Protein AF-A0A0G2DUK4-F1 (afdb_monomer)

Organism: NCBI:txid420778

Radius of gyration: 36.86 Å; Cα contacts (8 Å, |Δi|>4): 22; chains: 1; bounding box: 82×54×96 Å

Structure (mmCIF, N/CA/C/O backbone):
data_AF-A0A0G2DUK4-F1
#
_entry.id   AF-A0A0G2DUK4-F1
#
loop_
_atom_site.group_PDB
_atom_site.id
_atom_site.type_symbol
_atom_site.label_atom_id
_atom_site.label_alt_id
_atom_site.label_comp_id
_atom_site.label_asym_id
_atom_site.label_entity_id
_atom_site.label_seq_id
_atom_site.pdbx_PDB_ins_code
_atom_site.Cartn_x
_atom_site.Cartn_y
_atom_site.Cartn_z
_atom_site.occupancy
_atom_site.B_iso_or_equiv
_atom_site.auth_seq_id
_atom_site.auth_comp_id
_atom_site.auth_asym_id
_atom_site.auth_atom_id
_atom_site.pdbx_PDB_model_num
ATOM 1 N N . MET A 1 1 ? 41.262 -12.566 12.385 1.00 53.81 1 MET A N 1
ATOM 2 C CA . MET A 1 1 ? 39.878 -12.037 12.477 1.00 53.81 1 MET A CA 1
ATOM 3 C C . MET A 1 1 ? 39.678 -11.060 13.656 1.00 53.81 1 MET A C 1
ATOM 5 O O . MET A 1 1 ? 38.557 -10.907 14.122 1.00 53.81 1 MET A O 1
ATOM 9 N N . ALA A 1 2 ? 40.723 -10.370 14.146 1.00 58.72 2 ALA A N 1
ATOM 10 C CA . ALA A 1 2 ? 40.625 -9.481 15.318 1.00 58.72 2 ALA A CA 1
ATOM 11 C C . ALA A 1 2 ? 40.341 -8.000 14.973 1.00 58.72 2 ALA A C 1
ATOM 13 O O . ALA A 1 2 ? 39.913 -7.241 15.841 1.00 58.72 2 ALA A O 1
ATOM 14 N N . ASP A 1 3 ? 40.524 -7.587 13.714 1.00 69.88 3 ASP A N 1
ATOM 15 C CA . ASP A 1 3 ? 40.399 -6.177 13.313 1.00 69.88 3 ASP A CA 1
ATOM 16 C C . ASP A 1 3 ? 38.956 -5.672 13.242 1.00 69.88 3 ASP A C 1
ATOM 18 O O . ASP A 1 3 ? 38.678 -4.542 13.640 1.00 69.88 3 ASP A O 1
ATOM 22 N N . ILE A 1 4 ? 38.011 -6.521 12.829 1.00 70.19 4 ILE A N 1
ATOM 23 C CA . ILE A 1 4 ? 36.588 -6.150 12.716 1.00 70.19 4 ILE A CA 1
ATOM 24 C C . ILE A 1 4 ? 36.009 -5.816 14.102 1.00 70.19 4 ILE A C 1
ATOM 26 O O . ILE A 1 4 ? 35.317 -4.814 14.278 1.00 70.19 4 ILE A O 1
ATOM 30 N N . GLN A 1 5 ? 36.378 -6.600 15.118 1.00 70.62 5 GLN A N 1
ATOM 31 C CA . GLN A 1 5 ? 35.970 -6.392 16.513 1.00 70.62 5 GLN A CA 1
ATOM 32 C C . GLN A 1 5 ? 36.550 -5.091 17.104 1.00 70.62 5 GLN A C 1
ATOM 34 O O . GLN A 1 5 ? 35.932 -4.452 17.959 1.00 70.62 5 GLN A O 1
ATOM 39 N N . ASN A 1 6 ? 37.732 -4.671 16.645 1.00 72.50 6 ASN A N 1
ATOM 40 C CA . ASN A 1 6 ? 38.355 -3.415 17.062 1.00 72.50 6 ASN A CA 1
ATOM 41 C C . ASN A 1 6 ? 37.774 -2.197 16.334 1.00 72.50 6 ASN A C 1
ATOM 43 O O . ASN A 1 6 ? 37.699 -1.125 16.935 1.00 72.50 6 ASN A O 1
ATOM 47 N N . TRP A 1 7 ? 37.329 -2.355 15.083 1.00 69.19 7 TRP A N 1
ATOM 48 C CA . TRP A 1 7 ? 36.635 -1.304 14.339 1.00 69.19 7 TRP A CA 1
ATOM 49 C C . TRP A 1 7 ? 35.294 -0.960 14.994 1.00 69.19 7 TRP A C 1
ATOM 51 O O . TRP A 1 7 ? 35.072 0.199 15.334 1.00 69.19 7 TRP A O 1
ATOM 61 N N . MET A 1 8 ? 34.472 -1.967 15.313 1.00 68.62 8 MET A N 1
ATOM 62 C CA . MET A 1 8 ? 33.156 -1.758 15.936 1.00 68.62 8 MET A CA 1
ATOM 63 C C . MET A 1 8 ? 33.225 -1.013 17.278 1.00 68.62 8 MET A C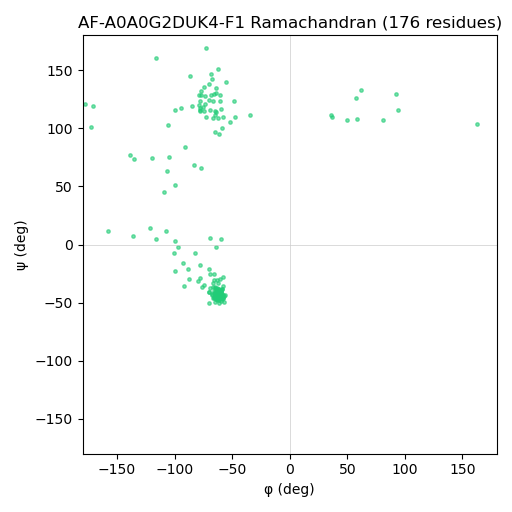 1
ATOM 65 O O . MET A 1 8 ? 32.397 -0.146 17.546 1.00 68.62 8 MET A O 1
ATOM 69 N N . ARG A 1 9 ? 34.238 -1.289 18.113 1.00 69.06 9 ARG A N 1
ATOM 70 C CA . ARG A 1 9 ? 34.438 -0.589 19.399 1.00 69.06 9 ARG A CA 1
ATOM 71 C C . ARG A 1 9 ? 34.864 0.874 19.256 1.00 69.06 9 ARG A C 1
ATOM 73 O O . ARG A 1 9 ? 34.656 1.657 20.184 1.00 69.06 9 ARG A O 1
ATOM 80 N N . LYS A 1 10 ? 35.501 1.229 18.136 1.00 69.31 10 LYS A N 1
ATOM 81 C CA . LYS A 1 10 ? 36.015 2.581 17.877 1.00 69.31 10 LYS A CA 1
ATOM 82 C C . LYS A 1 10 ? 35.000 3.462 17.150 1.00 69.31 10 LYS A C 1
ATOM 84 O O . LYS A 1 10 ? 34.952 4.652 17.440 1.00 69.31 10 LYS A O 1
ATOM 89 N N . THR A 1 11 ? 34.199 2.905 16.239 1.00 65.62 11 THR A N 1
ATOM 90 C CA . THR A 1 11 ? 33.208 3.668 15.458 1.00 65.62 11 THR A CA 1
ATOM 91 C C . THR A 1 11 ? 31.856 3.801 16.152 1.00 65.62 11 THR A C 1
ATOM 93 O O . THR A 1 11 ? 31.187 4.815 15.975 1.00 65.62 11 THR A O 1
ATOM 96 N N . ILE A 1 12 ? 31.467 2.830 16.982 1.00 62.88 12 ILE A N 1
ATOM 97 C CA . ILE A 1 12 ? 30.160 2.801 17.650 1.00 62.88 12 ILE A CA 1
ATOM 98 C C . ILE A 1 12 ? 30.347 3.133 19.136 1.00 62.88 12 ILE A C 1
ATOM 100 O O . ILE A 1 12 ? 30.127 2.314 20.024 1.00 62.88 12 ILE A O 1
ATOM 104 N N . GLN A 1 13 ? 30.813 4.347 19.423 1.00 57.56 13 GLN A N 1
ATOM 105 C CA . GLN A 1 13 ? 30.714 4.922 20.765 1.00 57.56 13 GLN A CA 1
ATOM 106 C C . GLN A 1 13 ? 29.443 5.780 20.812 1.00 57.56 13 GLN A C 1
ATOM 108 O O . GLN A 1 13 ? 29.362 6.767 20.078 1.00 57.56 13 GLN A O 1
ATOM 113 N N . PRO A 1 14 ? 28.446 5.465 21.657 1.00 51.28 14 PRO A N 1
ATOM 114 C CA . PRO A 1 14 ? 27.359 6.393 21.913 1.00 51.28 14 PRO A CA 1
ATOM 115 C C . PRO A 1 14 ? 27.947 7.595 22.656 1.00 51.28 14 PRO A C 1
ATOM 117 O O . PRO A 1 14 ? 28.333 7.495 23.823 1.00 51.28 14 PRO A O 1
ATOM 120 N N . VAL A 1 15 ? 28.033 8.742 21.984 1.00 51.84 15 VAL A N 1
ATOM 121 C CA . VAL A 1 15 ? 28.322 10.021 22.636 1.00 51.84 15 VAL A CA 1
ATOM 122 C C . VAL A 1 15 ? 27.189 10.279 23.628 1.00 51.84 15 VAL A C 1
ATOM 124 O O . VAL A 1 15 ? 26.127 10.781 23.271 1.00 51.84 15 VAL A O 1
ATOM 127 N N . ARG A 1 16 ? 27.387 9.903 24.897 1.00 53.41 16 ARG A N 1
ATOM 128 C CA . ARG A 1 16 ? 26.538 10.362 25.997 1.00 53.41 16 ARG A CA 1
ATOM 129 C C . ARG A 1 16 ? 26.746 11.867 26.123 1.00 53.41 16 ARG A C 1
ATOM 131 O O . ARG A 1 16 ? 27.688 12.320 26.770 1.00 53.41 16 ARG A O 1
ATOM 138 N N . THR A 1 17 ? 25.861 12.647 25.518 1.00 49.91 17 THR A N 1
ATOM 139 C CA . THR A 1 17 ? 25.672 14.058 25.850 1.00 49.91 17 THR A CA 1
ATOM 140 C C . THR A 1 17 ? 25.295 14.155 27.328 1.00 49.91 17 THR A C 1
ATOM 142 O O . THR A 1 17 ? 24.158 13.881 27.706 1.00 49.91 17 THR A O 1
ATOM 145 N N . ARG A 1 18 ? 26.268 14.488 28.187 1.00 48.50 18 ARG A N 1
ATOM 146 C CA . ARG A 1 18 ? 26.024 14.852 29.589 1.00 48.50 18 ARG A CA 1
ATOM 147 C C . ARG A 1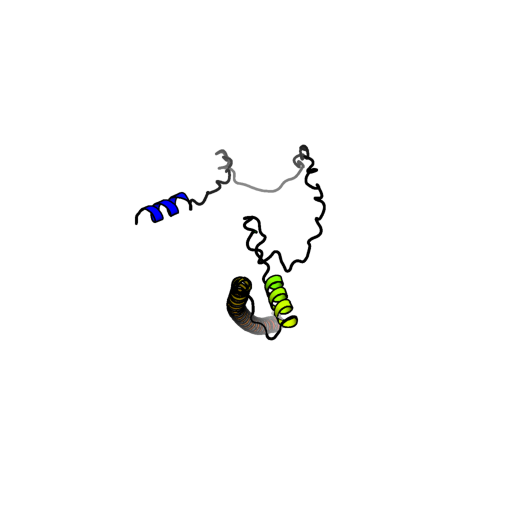 18 ? 25.224 16.152 29.608 1.00 48.50 18 ARG A C 1
ATOM 149 O O . ARG A 1 18 ? 25.725 17.195 29.198 1.00 48.50 18 ARG A O 1
ATOM 156 N N . THR A 1 19 ? 24.001 16.084 30.109 1.00 45.66 19 THR A N 1
ATOM 157 C CA . THR A 1 19 ? 23.222 17.242 30.548 1.00 45.66 19 THR A CA 1
ATOM 158 C C . THR A 1 19 ? 23.985 17.947 31.680 1.00 45.66 19 THR A C 1
ATOM 160 O O . THR A 1 19 ? 24.411 17.272 32.621 1.00 45.66 19 THR A O 1
ATOM 163 N N . PRO A 1 20 ? 24.213 19.272 31.622 1.00 44.78 20 PRO A N 1
ATOM 164 C CA . PRO A 1 20 ? 24.860 19.990 32.714 1.00 44.78 20 PRO A CA 1
ATOM 165 C C . PRO A 1 20 ? 23.897 20.118 33.904 1.00 44.78 20 PRO A C 1
ATOM 167 O O . PRO A 1 20 ? 22.915 20.855 33.851 1.00 44.78 20 PRO A O 1
ATOM 170 N N . THR A 1 21 ? 24.190 19.392 34.983 1.00 44.09 21 THR A N 1
ATOM 171 C CA . THR A 1 21 ? 23.534 19.535 36.289 1.00 44.09 21 THR A CA 1
ATOM 172 C C . THR A 1 21 ? 24.221 20.655 37.066 1.00 44.09 21 THR A C 1
ATOM 174 O O . THR A 1 21 ? 25.418 20.573 37.345 1.00 44.09 21 THR A O 1
ATOM 177 N N . PHE A 1 22 ? 23.475 21.702 37.415 1.00 47.19 22 PHE A N 1
ATOM 178 C CA . PHE A 1 22 ? 23.933 22.744 38.337 1.00 47.19 22 PHE A CA 1
ATOM 179 C C . PHE A 1 22 ? 24.018 22.179 39.768 1.00 47.19 22 PHE A C 1
ATOM 181 O O . PHE A 1 22 ? 23.116 21.439 40.169 1.00 47.19 22 PHE A O 1
ATOM 188 N N . PRO A 1 23 ? 25.064 22.494 40.553 1.00 42.62 23 PRO A N 1
ATOM 189 C CA . PRO A 1 23 ? 25.161 22.023 41.927 1.00 42.62 23 PRO A CA 1
ATOM 190 C C . PRO A 1 23 ? 24.188 22.812 42.812 1.00 42.62 23 PRO A C 1
ATOM 192 O O . PRO A 1 23 ? 24.346 24.015 43.005 1.00 42.62 23 PRO A O 1
ATOM 195 N N . LEU A 1 24 ? 23.183 22.121 43.351 1.00 39.66 24 LEU A N 1
ATOM 196 C CA . LEU A 1 24 ? 22.377 22.608 44.468 1.00 39.66 24 LEU A CA 1
ATOM 197 C C . LEU A 1 24 ? 23.217 22.487 45.742 1.00 39.66 24 LEU A C 1
ATOM 199 O O . LEU A 1 24 ? 23.660 21.398 46.110 1.00 39.66 24 LEU A O 1
ATOM 203 N N . THR A 1 25 ? 23.474 23.625 46.379 1.00 42.88 25 THR A N 1
ATOM 204 C CA . THR A 1 25 ? 24.162 23.718 47.664 1.00 42.88 25 THR A CA 1
ATOM 205 C C . THR A 1 25 ? 23.308 23.125 48.780 1.00 42.88 25 THR A C 1
ATOM 207 O O . THR A 1 25 ? 22.086 23.255 48.814 1.00 42.88 25 THR A O 1
ATOM 210 N N . SER A 1 26 ? 23.985 22.452 49.697 1.00 43.34 26 SER A N 1
ATOM 211 C CA . SER A 1 26 ? 23.460 21.642 50.786 1.00 43.34 26 SER A CA 1
ATOM 212 C C . SER A 1 26 ? 22.934 22.462 51.969 1.00 43.34 26 SER A C 1
ATOM 214 O O . SER A 1 26 ? 23.499 22.354 53.048 1.00 43.34 26 SER A O 1
ATOM 216 N N . GLU A 1 27 ? 21.857 23.236 51.794 1.00 43.81 27 GLU A N 1
ATOM 217 C CA . GLU A 1 27 ? 21.231 23.962 52.922 1.00 43.81 27 GLU A CA 1
ATOM 218 C C . GLU A 1 27 ? 19.691 23.899 52.962 1.00 43.81 27 GLU A C 1
ATOM 220 O O . GLU A 1 27 ? 19.067 24.514 53.815 1.00 43.81 27 GLU A O 1
ATOM 225 N N . GLU A 1 28 ? 19.040 23.100 52.112 1.00 41.56 28 GLU A N 1
ATOM 226 C CA . GLU A 1 28 ? 17.568 22.990 52.098 1.00 41.56 28 GLU A CA 1
ATOM 227 C C . GLU A 1 28 ? 17.091 21.627 52.630 1.00 41.56 28 GLU A C 1
ATOM 229 O O . GLU A 1 28 ? 16.251 20.932 52.065 1.00 41.56 28 GLU A O 1
ATOM 234 N N . ARG A 1 29 ? 17.682 21.206 53.754 1.00 43.28 29 ARG A N 1
ATOM 235 C CA . ARG A 1 29 ? 17.172 20.122 54.607 1.00 43.28 29 ARG A CA 1
ATOM 236 C C . ARG A 1 29 ? 16.883 20.680 55.994 1.00 43.28 29 ARG A C 1
ATOM 238 O O . ARG A 1 29 ? 17.647 20.413 56.915 1.00 43.28 29 ARG A O 1
ATOM 245 N N . ARG A 1 30 ? 15.795 21.445 56.124 1.00 38.09 30 ARG A N 1
ATOM 246 C CA . ARG A 1 30 ? 14.970 21.642 57.339 1.00 38.09 30 ARG A CA 1
ATOM 247 C C . ARG A 1 30 ? 14.114 22.896 57.156 1.00 38.09 30 ARG A C 1
ATOM 249 O O . ARG A 1 30 ? 14.613 23.992 57.342 1.00 38.09 30 ARG A O 1
ATOM 256 N N . SER A 1 31 ? 12.828 22.731 56.870 1.00 32.97 31 SER A N 1
ATOM 257 C CA . SER A 1 31 ? 11.779 23.398 57.648 1.00 32.97 31 SER A CA 1
ATOM 258 C C . SER A 1 31 ? 10.422 22.850 57.233 1.00 32.97 31 SER A C 1
ATOM 260 O O . SER A 1 31 ? 10.020 22.907 56.077 1.00 32.97 31 SER A O 1
ATOM 262 N N . THR A 1 32 ? 9.747 22.272 58.210 1.00 38.16 32 THR A N 1
ATOM 263 C CA . THR A 1 32 ? 8.328 21.949 58.215 1.00 38.16 32 THR A CA 1
ATOM 264 C C . THR A 1 32 ? 7.485 23.228 58.369 1.00 38.16 32 THR A C 1
ATOM 266 O O . THR A 1 32 ? 8.006 24.248 58.817 1.00 38.16 32 THR A O 1
ATOM 269 N N . VAL A 1 33 ? 6.173 23.076 58.153 1.00 37.97 33 VAL A N 1
ATOM 270 C CA . VAL A 1 33 ? 5.041 23.883 58.667 1.00 37.97 33 VAL A CA 1
ATOM 271 C C . VAL A 1 33 ? 4.507 25.046 57.789 1.00 37.97 33 VAL A C 1
ATOM 273 O O . VAL A 1 33 ? 5.181 26.038 57.555 1.00 37.97 33 VAL A O 1
ATOM 276 N N . ASP A 1 34 ? 3.245 24.853 57.378 1.00 32.81 34 ASP A N 1
ATOM 277 C CA . ASP A 1 34 ? 2.094 25.761 57.190 1.00 32.81 34 ASP A CA 1
ATOM 278 C C . ASP A 1 34 ? 2.023 26.962 56.217 1.00 32.81 34 ASP A C 1
ATOM 280 O O . ASP A 1 34 ? 2.835 27.876 56.186 1.00 32.81 34 ASP A O 1
ATOM 284 N N . ALA A 1 35 ? 0.869 26.948 55.527 1.00 35.62 35 ALA A N 1
ATOM 285 C CA . ALA A 1 35 ? -0.119 28.015 55.324 1.00 35.62 35 ALA A CA 1
ATOM 286 C C . ALA A 1 35 ? 0.290 29.359 54.676 1.00 35.62 35 ALA A C 1
ATOM 288 O O . ALA A 1 35 ? 0.833 30.259 55.301 1.00 35.62 35 ALA A O 1
ATOM 289 N N . SER A 1 36 ? -0.180 29.519 53.431 1.00 39.78 36 SER A N 1
ATOM 290 C CA . SER A 1 36 ? -0.875 30.702 52.882 1.00 39.78 36 SER A CA 1
ATOM 291 C C . SER A 1 36 ? -0.443 32.107 53.332 1.00 39.78 36 SER A C 1
ATOM 293 O O . SER A 1 36 ? -0.858 32.547 54.399 1.00 39.78 36 SER A O 1
ATOM 295 N N . SER A 1 37 ? 0.191 32.877 52.433 1.00 34.38 37 SER A N 1
ATOM 296 C CA . SER A 1 37 ? -0.052 34.324 52.249 1.00 34.38 37 SER A CA 1
ATOM 297 C C . SER A 1 37 ? 0.799 34.927 51.109 1.00 34.38 37 SER A C 1
ATOM 299 O O . SER A 1 37 ? 2.020 34.890 51.161 1.00 34.38 37 SER A O 1
ATOM 301 N N . LEU A 1 38 ? 0.105 35.500 50.118 1.00 37.00 38 LEU A N 1
ATOM 302 C CA . LEU A 1 38 ? 0.361 36.780 49.428 1.00 37.00 38 LEU A CA 1
ATOM 303 C C . LEU A 1 38 ? 1.694 37.093 48.692 1.00 37.00 38 LEU A C 1
ATOM 305 O O . LEU A 1 38 ? 2.753 37.246 49.282 1.00 37.00 38 LEU A O 1
ATOM 309 N N . SER A 1 39 ? 1.492 37.478 47.420 1.00 34.06 39 SER A N 1
ATOM 310 C CA . SER A 1 39 ? 1.985 38.717 46.776 1.00 34.06 39 SER A CA 1
ATOM 311 C C . SER A 1 39 ? 3.323 38.751 46.012 1.00 34.06 39 SER A C 1
ATOM 313 O O . SER A 1 39 ? 4.390 38.447 46.525 1.00 34.06 39 SER A O 1
ATOM 315 N N . GLU A 1 40 ? 3.188 39.296 44.795 1.00 35.34 40 GLU A N 1
ATOM 316 C CA . GLU A 1 40 ? 4.113 40.164 44.048 1.00 35.34 40 GLU A CA 1
ATOM 317 C C . GLU A 1 40 ? 5.318 39.597 43.267 1.00 35.34 40 GLU A C 1
ATOM 319 O O . GLU A 1 40 ? 6.384 39.273 43.772 1.00 35.34 40 GLU A O 1
ATOM 324 N N . ASN A 1 41 ? 5.124 39.650 41.942 1.00 34.56 41 ASN A N 1
ATOM 325 C CA . ASN A 1 41 ? 5.979 40.303 40.946 1.00 34.56 41 ASN A CA 1
ATOM 326 C C . ASN A 1 41 ? 7.490 40.016 40.962 1.00 34.56 41 ASN A C 1
ATOM 328 O O . ASN A 1 41 ? 8.231 40.681 41.672 1.00 34.56 41 ASN A O 1
ATOM 332 N N . SER A 1 42 ? 7.974 39.237 39.980 1.00 35.75 42 SER A N 1
ATOM 333 C CA . SER A 1 42 ? 9.123 39.644 39.140 1.00 35.75 42 SER A CA 1
ATOM 334 C C . SER A 1 42 ? 9.355 38.665 37.976 1.00 35.75 42 SER A C 1
ATOM 336 O O . SER A 1 42 ? 9.935 37.594 38.136 1.00 35.75 42 SER A O 1
ATOM 338 N N . THR A 1 43 ? 8.918 39.017 36.766 1.00 46.31 43 THR A N 1
ATOM 339 C CA . THR A 1 43 ? 9.321 38.325 35.526 1.00 46.31 43 THR A CA 1
ATOM 340 C C . THR A 1 43 ? 10.738 38.745 35.104 1.00 46.31 43 THR A C 1
ATOM 342 O O . THR A 1 43 ? 10.992 39.949 34.997 1.00 46.31 43 THR A O 1
ATOM 345 N N . PRO A 1 44 ? 11.662 37.822 34.766 1.00 45.41 44 PRO A N 1
ATOM 346 C CA . PRO A 1 44 ? 13.009 38.196 34.360 1.00 45.41 44 PRO A CA 1
ATOM 347 C C . PRO A 1 44 ? 13.052 38.689 32.902 1.00 45.41 44 PRO A C 1
ATOM 349 O O . PRO A 1 44 ? 12.809 37.975 31.930 1.00 45.41 44 PRO A O 1
ATOM 352 N N . ARG A 1 45 ? 13.403 39.969 32.795 1.00 40.66 45 ARG A N 1
ATOM 353 C CA . ARG A 1 45 ? 13.777 40.788 31.634 1.00 40.66 45 ARG A CA 1
ATOM 354 C C . ARG A 1 45 ? 14.564 40.029 30.543 1.00 40.66 45 ARG A C 1
ATOM 356 O O . ARG A 1 45 ? 15.742 39.715 30.714 1.00 40.66 45 ARG A O 1
ATOM 363 N N . ARG A 1 46 ? 13.946 39.822 29.370 1.00 45.34 46 ARG A N 1
ATOM 364 C CA . ARG A 1 46 ? 14.607 39.324 28.143 1.00 45.34 46 ARG A CA 1
ATOM 365 C C . ARG A 1 46 ? 15.657 40.331 27.650 1.00 45.34 46 ARG A C 1
ATOM 367 O O . ARG A 1 46 ? 15.309 41.426 27.214 1.00 45.34 46 ARG A O 1
ATOM 374 N N . ARG A 1 47 ? 16.943 39.960 27.683 1.00 45.94 47 ARG A N 1
ATOM 375 C CA . ARG A 1 47 ? 18.025 40.699 27.009 1.00 45.94 47 ARG A CA 1
ATOM 376 C C . ARG A 1 47 ? 18.023 40.384 25.510 1.00 45.94 47 ARG A C 1
ATOM 378 O O . ARG A 1 47 ? 18.136 39.232 25.104 1.00 45.94 47 ARG A O 1
ATOM 385 N N . SER A 1 48 ? 17.912 41.435 24.709 1.00 51.53 48 SER A N 1
ATOM 386 C CA . SER A 1 48 ? 18.106 41.473 23.260 1.00 51.53 48 SER A CA 1
ATOM 387 C C . SER A 1 48 ? 19.569 41.202 22.883 1.00 51.53 48 SER A C 1
ATOM 389 O O . SER A 1 48 ? 20.457 41.930 23.325 1.00 51.53 48 SER A O 1
ATOM 391 N N . GLY A 1 49 ? 19.811 40.191 22.043 1.00 51.19 49 GLY A N 1
ATOM 392 C CA . GLY A 1 49 ? 21.096 39.923 21.383 1.00 51.19 49 GLY A CA 1
ATOM 393 C C . GLY A 1 49 ? 20.996 40.051 19.849 1.00 51.19 49 GLY A C 1
ATOM 394 O O . GLY A 1 49 ? 19.886 40.006 19.312 1.00 51.19 49 GLY A O 1
ATOM 395 N N . PRO A 1 50 ? 22.118 40.234 19.124 1.00 53.16 50 PRO A N 1
ATOM 396 C CA . PRO A 1 50 ? 22.125 40.715 17.741 1.00 53.16 50 PRO A CA 1
ATOM 397 C C . PRO A 1 50 ? 21.778 39.615 16.724 1.00 53.16 50 PRO A C 1
ATOM 399 O O . PRO A 1 50 ? 22.402 38.554 16.702 1.00 53.16 50 PRO A O 1
ATOM 402 N N . ARG A 1 51 ? 20.811 39.879 15.833 1.00 58.50 51 ARG A N 1
ATOM 403 C CA . ARG A 1 51 ? 20.445 38.984 14.719 1.00 58.50 51 ARG A CA 1
ATOM 404 C C . ARG A 1 51 ? 21.460 39.104 13.574 1.00 58.50 51 ARG A C 1
ATOM 406 O O . ARG A 1 51 ? 21.579 40.168 12.969 1.00 58.50 51 ARG A O 1
ATOM 413 N N . LYS A 1 52 ? 22.162 38.015 13.245 1.00 57.66 52 LYS A N 1
ATOM 414 C CA . LYS A 1 52 ? 23.008 37.920 12.040 1.00 57.66 52 LYS A CA 1
ATOM 415 C C . LYS A 1 52 ? 22.118 37.706 10.806 1.00 57.66 52 LYS A C 1
ATOM 417 O O . LYS A 1 52 ? 21.248 36.840 10.818 1.00 57.66 52 LYS A O 1
ATOM 422 N N . LYS A 1 53 ? 22.306 38.527 9.767 1.00 57.97 53 LYS A N 1
ATOM 423 C CA . LYS A 1 53 ? 21.528 38.513 8.516 1.00 57.97 53 LYS A CA 1
ATOM 424 C C . LYS A 1 53 ? 22.017 37.377 7.609 1.00 57.97 53 LYS A C 1
ATOM 426 O O . LYS A 1 53 ? 23.180 37.367 7.225 1.00 57.97 53 LYS A O 1
ATOM 431 N N . ILE A 1 54 ? 21.133 36.442 7.265 1.00 58.94 54 ILE A N 1
ATOM 432 C CA . ILE A 1 54 ? 21.395 35.342 6.328 1.00 58.94 54 ILE A CA 1
ATOM 433 C C . ILE A 1 54 ? 21.001 35.848 4.935 1.00 58.94 54 ILE A C 1
ATOM 435 O O . ILE A 1 54 ? 19.863 35.703 4.509 1.00 58.94 54 ILE A O 1
ATOM 439 N N . SER A 1 55 ? 21.910 36.555 4.269 1.00 51.56 55 SER A N 1
ATOM 440 C CA . SER A 1 55 ? 21.672 37.138 2.943 1.00 51.56 55 SER A CA 1
ATOM 441 C C . SER A 1 55 ? 22.884 36.882 2.056 1.00 51.56 55 SER A C 1
ATOM 443 O O . SER A 1 55 ? 23.671 37.793 1.816 1.00 51.56 55 SER A O 1
ATOM 445 N N . SER A 1 56 ? 23.073 35.639 1.605 1.00 50.44 56 SER A N 1
ATOM 446 C CA . SER A 1 56 ? 24.051 35.343 0.542 1.00 50.44 56 SER A CA 1
ATOM 447 C C . SER A 1 56 ? 23.820 34.036 -0.235 1.00 50.44 56 SER A C 1
ATOM 449 O O . SER A 1 56 ? 24.712 33.626 -0.965 1.00 50.44 56 SER A O 1
ATOM 451 N N . TYR A 1 57 ? 22.667 33.364 -0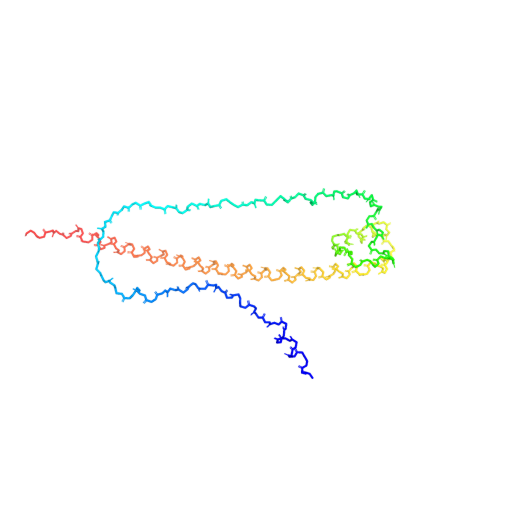.110 1.00 54.12 57 TYR A N 1
ATOM 452 C CA . TYR A 1 57 ? 22.440 32.065 -0.777 1.00 54.12 57 TYR A CA 1
ATOM 453 C C . TYR A 1 57 ? 21.621 32.131 -2.072 1.00 54.12 57 TYR A C 1
ATOM 455 O O . TYR A 1 57 ? 21.368 31.098 -2.681 1.00 54.12 57 TYR A O 1
ATOM 463 N N . PHE A 1 58 ? 21.233 33.319 -2.537 1.00 51.66 58 PHE A N 1
ATOM 464 C CA . PHE A 1 58 ? 20.528 33.469 -3.812 1.00 51.66 58 PHE A CA 1
ATOM 465 C C . PHE A 1 58 ? 21.470 34.025 -4.883 1.00 51.66 58 PHE A C 1
ATOM 467 O O . PHE A 1 58 ? 21.433 35.197 -5.243 1.00 51.66 58 PHE A O 1
ATOM 474 N N . SER A 1 59 ? 22.352 33.163 -5.385 1.00 49.97 59 SER A N 1
ATOM 475 C CA . SER A 1 59 ? 22.985 33.361 -6.687 1.00 49.97 59 SER A CA 1
ATOM 476 C C . SER A 1 59 ? 22.350 32.376 -7.658 1.00 49.97 59 SER A C 1
ATOM 478 O O . SER A 1 59 ? 22.640 31.182 -7.635 1.00 49.97 59 SER A O 1
ATOM 480 N N . HIS A 1 60 ? 21.446 32.885 -8.492 1.00 45.91 60 HIS A N 1
ATOM 481 C CA . HIS A 1 60 ? 20.894 32.156 -9.625 1.00 45.91 60 HIS A CA 1
ATOM 482 C C . HIS A 1 60 ? 22.032 31.762 -10.577 1.00 45.91 60 HIS A C 1
ATOM 484 O O . HIS A 1 60 ? 22.684 32.632 -11.154 1.00 45.91 60 HIS A O 1
ATOM 490 N N . ARG A 1 61 ? 22.276 30.458 -10.759 1.00 47.22 61 ARG A N 1
ATOM 491 C CA . ARG A 1 61 ? 23.011 29.977 -11.937 1.00 47.22 61 ARG A CA 1
ATOM 492 C C . ARG A 1 61 ? 22.085 30.065 -13.155 1.00 47.22 61 ARG A C 1
ATOM 494 O O . ARG A 1 61 ? 20.930 29.654 -13.041 1.00 47.22 61 ARG A O 1
ATOM 501 N N . PRO A 1 62 ? 22.558 30.556 -14.312 1.00 45.34 62 PRO A N 1
ATOM 502 C CA . PRO A 1 62 ? 21.778 30.502 -15.536 1.00 45.34 62 PRO A CA 1
ATOM 503 C C . PRO A 1 62 ? 21.633 29.049 -16.000 1.00 45.34 62 PRO A C 1
ATOM 505 O O . PRO A 1 62 ? 22.614 28.309 -16.105 1.00 45.34 62 PRO A O 1
ATOM 508 N N . ASN A 1 63 ? 20.383 28.670 -16.254 1.00 40.91 63 ASN A N 1
ATOM 509 C CA . ASN A 1 63 ? 19.959 27.404 -16.832 1.00 40.91 63 ASN A CA 1
ATOM 510 C C . ASN A 1 63 ? 20.624 27.237 -18.210 1.00 40.91 63 ASN A C 1
ATOM 512 O O . ASN A 1 63 ? 20.313 27.985 -19.139 1.00 40.91 63 ASN A O 1
ATOM 516 N N . LYS A 1 64 ? 21.576 26.305 -18.340 1.00 45.34 64 LYS A N 1
ATOM 517 C CA . LYS A 1 64 ? 22.000 25.835 -19.661 1.00 45.34 64 LYS A CA 1
ATOM 518 C C . LYS A 1 64 ? 20.868 24.960 -20.176 1.00 45.34 64 LYS A C 1
ATOM 520 O O . LYS A 1 64 ? 20.496 24.002 -19.511 1.00 45.34 64 LYS A O 1
ATOM 525 N N . TYR A 1 65 ? 20.316 25.337 -21.322 1.00 41.91 65 TYR A N 1
ATOM 526 C CA . TYR A 1 65 ? 19.361 24.540 -22.075 1.00 41.91 65 TYR A CA 1
ATOM 527 C C . TYR A 1 65 ? 19.890 23.106 -22.190 1.00 41.91 65 TYR A C 1
ATOM 529 O O . TYR A 1 65 ? 20.911 22.875 -22.834 1.00 41.91 65 TYR A O 1
ATOM 537 N N . PHE A 1 66 ? 19.228 22.188 -21.486 1.00 46.06 66 PHE A N 1
ATOM 538 C CA . PHE A 1 66 ? 19.418 20.754 -21.630 1.00 46.06 66 PHE A CA 1
ATOM 539 C C . PHE A 1 66 ? 18.962 20.380 -23.037 1.00 46.06 66 PHE A C 1
ATOM 541 O O . PHE A 1 66 ? 17.779 20.475 -23.366 1.00 46.06 66 PHE A O 1
ATOM 548 N N . ASP A 1 67 ? 19.923 20.003 -23.864 1.00 41.59 67 ASP A N 1
ATOM 549 C CA . ASP A 1 67 ? 19.671 19.262 -25.085 1.00 41.59 67 ASP A CA 1
ATOM 550 C C . ASP A 1 67 ? 19.222 17.855 -24.649 1.00 41.59 67 ASP A C 1
ATOM 552 O O . ASP A 1 67 ? 19.953 17.186 -23.929 1.00 41.59 67 ASP A O 1
ATOM 556 N N . GLY A 1 68 ? 17.979 17.478 -24.964 1.00 42.09 68 GLY A N 1
ATOM 557 C CA . GLY A 1 68 ? 17.379 16.139 -24.820 1.00 42.09 68 GLY A CA 1
ATOM 558 C C . GLY A 1 68 ? 17.772 15.264 -23.602 1.00 42.09 68 GLY A C 1
ATOM 559 O O . GLY A 1 68 ? 18.847 14.667 -23.607 1.00 42.09 68 GLY A O 1
ATOM 560 N N . PRO A 1 69 ? 16.870 14.990 -22.632 1.00 50.62 69 PRO A N 1
ATOM 561 C CA . PRO A 1 69 ? 17.163 14.120 -21.475 1.00 50.62 69 PRO A CA 1
ATOM 562 C C . PRO A 1 69 ? 17.473 12.649 -21.832 1.00 50.62 69 PRO A C 1
ATOM 564 O O . PRO A 1 69 ? 17.759 11.838 -20.956 1.00 50.62 69 PRO A O 1
ATOM 567 N N . THR A 1 70 ? 17.407 12.274 -23.109 1.00 51.16 70 THR A N 1
ATOM 568 C 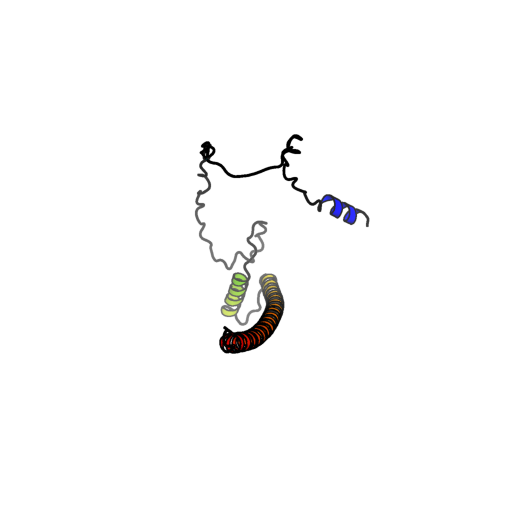CA . THR A 1 70 ? 17.500 10.888 -23.578 1.00 51.16 70 THR A CA 1
ATOM 569 C C . THR A 1 70 ? 18.934 10.424 -23.851 1.00 51.16 70 THR A C 1
ATOM 571 O O . THR A 1 70 ? 19.188 9.225 -23.863 1.00 51.16 70 THR A O 1
ATOM 574 N N . THR A 1 71 ? 19.884 11.335 -24.075 1.00 52.12 71 THR A N 1
ATOM 575 C CA . THR A 1 71 ? 21.256 10.976 -24.491 1.00 52.12 71 THR A CA 1
ATOM 576 C C . THR A 1 71 ? 22.278 10.975 -23.358 1.00 52.12 71 THR A C 1
ATOM 578 O O . THR A 1 71 ? 23.292 10.281 -23.452 1.00 52.12 71 THR A O 1
ATOM 581 N N . GLU A 1 72 ? 22.029 11.702 -22.269 1.00 55.09 72 GLU A N 1
ATOM 582 C CA . GLU A 1 72 ? 23.011 11.828 -21.184 1.00 55.09 72 GLU A CA 1
ATOM 583 C C . GLU A 1 72 ? 23.063 10.605 -20.258 1.00 55.09 72 GLU A C 1
ATOM 585 O O . GLU A 1 72 ? 24.137 10.280 -19.759 1.00 55.09 72 GLU A O 1
ATOM 590 N N . ILE A 1 73 ? 21.956 9.871 -20.089 1.00 58.78 73 ILE A N 1
ATOM 591 C CA . ILE A 1 73 ? 21.882 8.726 -19.159 1.00 58.78 73 ILE A CA 1
ATOM 592 C C . ILE A 1 73 ? 22.841 7.589 -19.566 1.00 58.78 73 ILE A C 1
ATOM 594 O O . ILE A 1 73 ? 23.364 6.880 -18.709 1.00 58.78 73 ILE A O 1
ATOM 598 N N . TRP A 1 74 ? 23.116 7.433 -20.866 1.00 58.16 74 TRP A N 1
ATOM 599 C CA . TRP A 1 74 ? 23.903 6.316 -21.411 1.00 58.16 74 TRP A CA 1
ATOM 600 C C . TRP A 1 74 ? 25.152 6.748 -22.185 1.00 58.16 74 TRP A C 1
ATOM 602 O O . TRP A 1 74 ? 25.745 5.945 -22.908 1.00 58.16 74 TRP A O 1
ATOM 612 N N . SER A 1 75 ? 25.565 8.010 -22.056 1.00 56.59 75 SER A N 1
ATOM 613 C CA . SER A 1 75 ? 26.769 8.499 -22.726 1.00 56.59 75 SER A CA 1
ATOM 614 C C . SER A 1 75 ? 28.029 7.878 -22.099 1.00 56.59 75 SER A C 1
ATOM 616 O O . SER A 1 75 ? 28.265 8.058 -20.903 1.00 56.59 75 SER A O 1
ATOM 618 N N . PRO A 1 76 ? 28.901 7.206 -22.878 1.00 54.66 76 PRO A N 1
ATOM 619 C CA . PRO A 1 76 ? 30.057 6.464 -22.355 1.00 54.66 76 PRO A CA 1
ATOM 620 C C . PRO A 1 76 ? 31.184 7.346 -21.771 1.00 54.66 76 PRO A C 1
ATOM 622 O O . PRO A 1 76 ? 32.236 6.828 -21.410 1.00 54.66 76 PRO A O 1
ATOM 625 N N . GLY A 1 77 ? 30.992 8.668 -21.675 1.00 53.22 77 GLY A N 1
ATOM 626 C CA . GLY A 1 77 ? 31.993 9.639 -21.210 1.00 53.22 77 GLY A CA 1
ATOM 627 C C . GLY A 1 77 ? 31.647 10.399 -19.922 1.00 53.22 77 GLY A C 1
ATOM 628 O O . GLY A 1 77 ? 32.386 11.305 -19.549 1.00 53.22 77 GLY A O 1
ATOM 629 N N . GLY A 1 78 ? 30.537 10.081 -19.250 1.00 51.19 78 GLY A N 1
ATOM 630 C CA . GLY A 1 78 ? 30.001 10.872 -18.135 1.00 51.19 78 GLY A CA 1
ATOM 631 C C . GLY A 1 78 ? 30.314 10.343 -16.733 1.00 51.19 78 GLY A C 1
ATOM 632 O O . GLY A 1 78 ? 29.401 10.205 -15.930 1.00 51.19 78 GLY A O 1
ATOM 633 N N . THR A 1 79 ? 31.568 10.037 -16.387 1.00 48.88 79 THR A N 1
ATOM 634 C CA . THR A 1 79 ? 31.931 9.715 -14.991 1.00 48.88 79 THR A CA 1
ATOM 635 C C . THR A 1 79 ? 32.176 10.991 -14.185 1.00 48.88 79 THR A C 1
ATOM 637 O O . THR A 1 79 ? 33.305 11.296 -13.799 1.00 48.88 79 THR A O 1
ATOM 640 N N . THR A 1 80 ? 31.130 11.772 -13.928 1.00 53.34 80 THR A N 1
ATOM 641 C CA . THR A 1 80 ? 31.162 12.758 -12.842 1.00 53.34 80 THR A CA 1
ATOM 642 C C . THR A 1 80 ? 30.440 12.152 -11.649 1.00 53.34 80 THR A C 1
ATOM 644 O O . THR A 1 80 ? 29.243 11.901 -11.726 1.00 53.34 80 THR A O 1
ATOM 647 N N . ASN A 1 81 ? 31.162 11.928 -10.547 1.00 54.91 81 ASN A N 1
ATOM 648 C CA . ASN A 1 81 ? 30.666 11.346 -9.285 1.00 54.91 81 ASN A CA 1
ATOM 649 C C . ASN A 1 81 ? 29.517 12.134 -8.602 1.00 54.91 81 ASN A C 1
ATOM 651 O O . ASN A 1 81 ? 29.102 11.762 -7.512 1.00 54.91 81 ASN A O 1
ATOM 655 N N . ASP A 1 82 ? 29.017 13.198 -9.236 1.00 55.88 82 ASP A N 1
ATOM 656 C CA . ASP A 1 82 ? 27.900 14.049 -8.800 1.00 55.88 82 ASP A CA 1
ATOM 657 C C . ASP A 1 82 ? 26.622 13.832 -9.636 1.00 55.88 82 ASP A C 1
ATOM 659 O O . ASP A 1 82 ? 25.686 14.630 -9.558 1.00 55.88 82 ASP A O 1
ATOM 663 N N . ALA A 1 83 ? 26.562 12.784 -10.468 1.00 57.91 83 ALA A N 1
ATOM 664 C CA . ALA A 1 83 ? 25.337 12.462 -11.191 1.00 57.91 83 ALA A CA 1
ATOM 665 C C . ALA A 1 83 ? 24.210 12.178 -10.175 1.00 57.91 83 ALA A C 1
ATOM 667 O O . ALA A 1 83 ? 24.388 11.320 -9.303 1.00 57.91 83 ALA A O 1
ATOM 668 N N . PRO A 1 84 ? 23.071 12.896 -10.237 1.00 59.06 84 PRO A N 1
ATOM 669 C CA . PRO A 1 84 ? 21.937 12.593 -9.377 1.00 59.06 84 PRO A CA 1
ATOM 670 C C . PRO A 1 84 ? 21.551 11.126 -9.565 1.00 59.06 84 PRO A C 1
ATOM 672 O O . PRO A 1 84 ? 21.588 10.616 -10.686 1.00 59.06 84 PRO A O 1
ATOM 675 N N . SER A 1 85 ? 21.211 10.455 -8.457 1.00 60.66 85 SER A N 1
ATOM 676 C CA . SER A 1 85 ? 20.726 9.074 -8.498 1.00 60.66 85 SER A CA 1
ATOM 677 C C . SER A 1 85 ? 19.643 8.979 -9.571 1.00 60.66 85 SER A C 1
ATOM 679 O O . SER A 1 85 ? 18.691 9.764 -9.519 1.00 60.66 85 SER A O 1
ATOM 681 N N . PRO A 1 86 ? 19.792 8.086 -10.556 1.00 67.00 86 PRO A N 1
ATOM 682 C CA . PRO A 1 86 ? 18.909 8.086 -11.706 1.00 67.00 86 PRO A CA 1
ATOM 683 C C . PRO A 1 86 ? 17.486 7.712 -11.262 1.00 67.00 86 PRO A C 1
ATOM 685 O O . PRO A 1 86 ? 17.288 6.743 -10.529 1.00 67.00 86 PRO A O 1
ATOM 688 N N . ASP A 1 87 ? 16.502 8.517 -11.666 1.00 85.88 87 ASP A N 1
ATOM 689 C CA . ASP A 1 87 ? 15.093 8.323 -11.318 1.00 85.88 87 ASP A CA 1
ATOM 690 C C . ASP A 1 87 ? 14.505 7.148 -12.114 1.00 85.88 87 ASP A C 1
ATOM 692 O O . ASP A 1 87 ? 14.581 7.111 -13.346 1.00 85.88 87 ASP A O 1
ATOM 696 N N . ILE A 1 88 ? 13.887 6.196 -11.414 1.00 89.44 88 ILE A N 1
ATOM 697 C CA . ILE A 1 88 ? 13.275 4.999 -12.008 1.00 89.44 88 ILE A CA 1
ATOM 698 C C . ILE A 1 88 ? 12.205 5.393 -13.035 1.00 89.44 88 ILE A C 1
ATOM 700 O O . ILE A 1 88 ? 12.099 4.751 -14.079 1.00 89.44 88 ILE A O 1
ATOM 704 N N . SER A 1 89 ? 11.459 6.475 -12.793 1.00 89.50 89 SER A N 1
ATOM 705 C CA . SER A 1 89 ? 10.423 6.953 -13.721 1.00 89.50 89 SER A CA 1
ATOM 706 C C . SER A 1 89 ? 11.036 7.351 -15.065 1.00 89.50 89 SER A C 1
ATOM 708 O O . SER A 1 89 ? 10.593 6.901 -16.118 1.00 89.50 89 SER A O 1
ATOM 710 N N . THR A 1 90 ? 12.145 8.095 -15.025 1.00 89.62 90 THR A N 1
ATOM 711 C CA . THR A 1 90 ? 12.867 8.510 -16.237 1.00 89.62 90 THR A CA 1
ATOM 712 C C . THR A 1 90 ? 13.502 7.338 -16.989 1.00 89.62 90 THR A C 1
ATOM 714 O O . THR A 1 90 ? 13.544 7.342 -18.220 1.00 89.62 90 THR A O 1
ATOM 717 N N . MET A 1 91 ? 13.952 6.298 -16.276 1.00 90.88 91 MET A N 1
ATOM 718 C CA . MET A 1 91 ? 14.421 5.054 -16.893 1.00 90.88 91 MET A CA 1
ATOM 719 C C . MET A 1 91 ? 13.299 4.327 -17.642 1.00 90.88 91 MET A C 1
ATOM 721 O O . MET A 1 91 ? 13.512 3.876 -18.769 1.00 90.88 91 MET A O 1
ATOM 725 N N . ILE A 1 92 ? 12.117 4.217 -17.028 1.00 92.75 92 ILE A N 1
ATOM 726 C CA . ILE A 1 92 ? 10.939 3.590 -17.640 1.00 92.75 92 ILE A CA 1
ATOM 727 C C . ILE A 1 92 ? 10.530 4.364 -18.890 1.00 92.75 92 ILE A C 1
ATOM 729 O O . ILE A 1 92 ? 10.358 3.752 -19.943 1.00 92.75 92 ILE A O 1
ATOM 733 N N . ASP A 1 93 ? 10.442 5.690 -18.801 1.00 92.00 93 ASP A N 1
ATOM 734 C C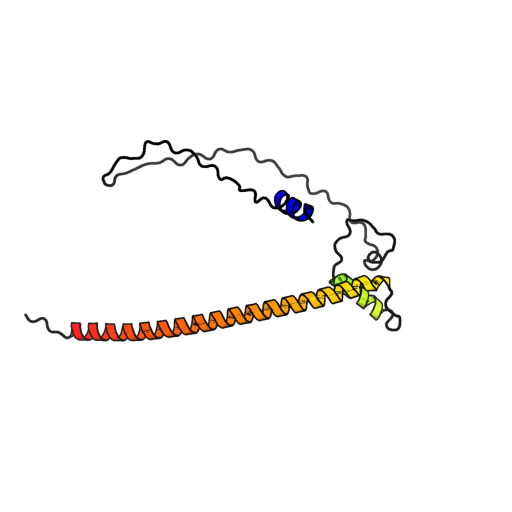A . ASP A 1 93 ? 10.060 6.544 -19.926 1.00 92.00 93 ASP A CA 1
ATOM 735 C C . ASP A 1 93 ? 11.020 6.388 -21.104 1.00 92.00 93 ASP A C 1
ATOM 737 O O . ASP A 1 93 ? 10.596 6.297 -22.253 1.00 92.00 93 ASP A O 1
ATOM 741 N N . ALA A 1 94 ? 12.321 6.291 -20.846 1.00 89.31 94 ALA A N 1
ATOM 742 C CA . ALA A 1 94 ? 13.289 6.102 -21.912 1.00 89.31 94 ALA A CA 1
ATOM 743 C C . ALA A 1 94 ? 13.213 4.714 -22.563 1.00 89.31 94 ALA A C 1
ATOM 745 O O . ALA A 1 94 ? 13.289 4.617 -23.791 1.00 89.31 94 ALA A O 1
ATOM 746 N N . ILE A 1 95 ? 13.031 3.648 -21.769 1.00 90.75 95 ILE A N 1
ATOM 747 C CA . ILE A 1 95 ? 12.759 2.295 -22.287 1.00 90.75 95 ILE A CA 1
ATOM 748 C C . ILE A 1 95 ? 11.498 2.330 -23.152 1.00 90.75 95 ILE A C 1
ATOM 750 O O . ILE A 1 95 ? 11.505 1.833 -24.278 1.00 90.75 95 ILE A O 1
ATOM 754 N N . PHE A 1 96 ? 10.444 2.976 -22.659 1.00 92.31 96 PHE A N 1
ATOM 755 C CA . PHE A 1 96 ? 9.174 3.110 -23.353 1.00 92.31 96 PHE A CA 1
ATOM 756 C C . PHE A 1 96 ? 9.321 3.859 -24.682 1.00 92.31 96 PHE A C 1
ATOM 758 O O . PHE A 1 96 ? 8.931 3.335 -25.722 1.00 92.31 96 PHE A O 1
ATOM 765 N N . ILE A 1 97 ? 9.961 5.031 -24.684 1.00 91.50 97 ILE A N 1
ATOM 766 C CA . ILE A 1 97 ? 10.224 5.822 -25.896 1.00 91.50 97 ILE A CA 1
ATOM 767 C C . ILE A 1 97 ? 11.003 4.995 -26.922 1.00 91.50 97 ILE A C 1
ATOM 769 O O . ILE A 1 97 ? 10.669 5.006 -28.109 1.00 91.50 97 ILE A O 1
ATOM 773 N N . LYS A 1 98 ? 12.028 4.251 -26.486 1.00 89.69 98 LYS A N 1
ATOM 774 C CA . LYS A 1 98 ? 12.829 3.415 -27.385 1.00 89.69 98 LYS A CA 1
ATOM 775 C C . LYS A 1 98 ? 11.990 2.309 -28.025 1.00 89.69 98 LYS A C 1
ATOM 777 O O . LYS A 1 98 ? 12.045 2.152 -29.244 1.00 89.69 98 LYS A O 1
ATOM 782 N N . LEU A 1 99 ? 11.191 1.603 -27.228 1.00 90.94 99 LEU A N 1
ATOM 783 C CA . LEU A 1 99 ? 10.298 0.547 -27.708 1.00 90.94 99 LEU A CA 1
ATOM 784 C C . LEU A 1 99 ? 9.197 1.089 -28.630 1.00 90.94 99 LEU A C 1
ATOM 786 O O . LEU A 1 99 ? 8.868 0.451 -29.623 1.00 90.94 99 LEU A O 1
ATOM 790 N N . CYS A 1 100 ? 8.651 2.274 -28.355 1.00 92.50 100 CYS A N 1
ATOM 791 C CA . CYS A 1 100 ? 7.650 2.900 -29.220 1.00 92.50 100 CYS A CA 1
ATOM 792 C C . CYS A 1 100 ? 8.233 3.357 -30.563 1.00 92.50 100 CYS A C 1
ATOM 794 O O . CYS A 1 100 ? 7.566 3.236 -31.589 1.00 92.50 100 CYS A O 1
ATOM 796 N N . ASN A 1 101 ? 9.466 3.867 -30.568 1.00 91.62 101 ASN A N 1
ATOM 797 C CA . ASN A 1 101 ? 10.118 4.340 -31.788 1.00 91.62 101 ASN A CA 1
ATOM 798 C C . ASN A 1 101 ? 10.617 3.188 -32.671 1.00 91.62 101 ASN A C 1
ATOM 800 O O . ASN A 1 101 ? 10.580 3.296 -33.896 1.00 91.62 101 ASN A O 1
ATOM 804 N N . GLN A 1 102 ? 11.107 2.102 -32.068 1.00 90.19 102 GLN A N 1
ATOM 805 C CA . GLN A 1 102 ? 11.653 0.944 -32.781 1.00 90.19 102 GLN A CA 1
ATOM 806 C C . GLN A 1 102 ? 11.196 -0.366 -32.114 1.00 90.19 102 GLN A C 1
ATOM 808 O O . GLN A 1 102 ? 11.977 -1.009 -31.418 1.00 90.19 102 GLN A O 1
ATOM 813 N N . PRO A 1 103 ? 9.938 -0.791 -32.330 1.00 85.00 103 PRO A N 1
ATOM 814 C CA . PRO A 1 103 ? 9.344 -1.919 -31.603 1.00 85.00 103 PRO A CA 1
ATOM 815 C C . PRO A 1 103 ? 9.933 -3.283 -31.972 1.00 85.00 103 PRO A C 1
ATOM 817 O O . PRO A 1 103 ? 9.788 -4.240 -31.216 1.00 85.00 103 PRO A O 1
ATOM 820 N N . PHE A 1 104 ? 10.563 -3.385 -33.143 1.00 89.75 104 PHE A N 1
ATOM 821 C CA . PHE A 1 104 ? 11.146 -4.629 -33.648 1.00 89.75 104 PHE A CA 1
ATOM 822 C C . PHE A 1 104 ? 12.665 -4.710 -33.447 1.00 89.75 104 PHE A C 1
ATOM 824 O O . PHE A 1 104 ? 13.238 -5.770 -33.691 1.00 89.75 104 PHE A O 1
ATOM 831 N N . ASP A 1 105 ? 13.306 -3.627 -32.995 1.00 89.19 105 ASP A N 1
ATOM 832 C CA . ASP A 1 105 ? 14.717 -3.656 -32.612 1.00 89.19 105 ASP A CA 1
ATOM 833 C C . ASP A 1 105 ? 14.853 -4.082 -31.148 1.00 89.19 105 ASP A C 1
ATOM 835 O O . ASP A 1 105 ? 14.040 -3.735 -30.288 1.00 89.19 105 ASP A O 1
ATOM 839 N N . GLY A 1 106 ? 15.917 -4.828 -30.852 1.00 85.88 106 GLY A N 1
ATOM 840 C CA . GLY A 1 106 ? 16.281 -5.141 -29.475 1.00 85.88 106 GLY A CA 1
ATOM 841 C C . GLY A 1 106 ? 16.620 -3.878 -28.679 1.00 85.88 106 GLY A C 1
ATOM 842 O O . GLY A 1 106 ? 17.123 -2.889 -29.221 1.00 85.88 106 GLY A O 1
ATOM 843 N N . LEU A 1 107 ? 16.379 -3.921 -27.367 1.00 88.44 107 LEU A N 1
ATOM 844 C CA . LEU A 1 107 ? 16.860 -2.874 -26.471 1.00 88.44 107 LEU A CA 1
ATOM 845 C C . LEU A 1 107 ? 18.399 -2.870 -26.465 1.00 88.44 107 LEU A C 1
ATOM 847 O O . LEU A 1 107 ? 19.014 -3.936 -26.383 1.00 88.44 107 LEU A O 1
ATOM 851 N N . PRO A 1 108 ? 19.031 -1.691 -26.558 1.00 88.38 108 PRO A N 1
ATOM 852 C CA . PRO A 1 108 ? 20.480 -1.581 -26.554 1.00 88.38 108 PRO A CA 1
ATOM 853 C C . PRO A 1 108 ? 21.050 -1.956 -25.178 1.00 88.38 108 PRO A C 1
ATOM 855 O O . PRO A 1 108 ? 20.443 -1.677 -24.142 1.00 88.38 108 PRO A O 1
ATOM 858 N N . GLU A 1 109 ? 22.242 -2.556 -25.160 1.00 88.06 109 GLU A N 1
ATOM 859 C CA . GLU A 1 109 ? 22.875 -3.092 -23.944 1.00 88.06 109 GLU A CA 1
ATOM 860 C C . GLU A 1 109 ? 23.078 -2.037 -22.848 1.00 88.06 109 GLU A C 1
ATOM 862 O O . GLU A 1 109 ? 23.049 -2.347 -21.657 1.00 88.06 109 GLU A O 1
ATOM 867 N N . GLN A 1 110 ? 23.223 -0.770 -23.236 1.00 87.62 110 GLN A N 1
ATOM 868 C CA . GLN A 1 110 ? 23.352 0.363 -22.326 1.00 87.62 110 GLN A CA 1
ATOM 869 C C . GLN A 1 110 ? 22.121 0.513 -21.416 1.00 87.62 110 GLN A C 1
ATOM 871 O O . GLN A 1 110 ? 22.248 0.943 -20.270 1.00 87.62 110 GLN A O 1
ATOM 876 N N . MET A 1 111 ? 20.939 0.101 -21.886 1.00 88.00 111 MET A N 1
ATOM 877 C CA . MET A 1 111 ? 19.689 0.167 -21.125 1.00 88.00 111 MET A CA 1
ATOM 878 C C . MET A 1 111 ? 19.511 -1.012 -20.164 1.00 88.00 111 MET A C 1
ATOM 880 O O . MET A 1 111 ? 18.610 -0.975 -19.329 1.00 88.00 111 MET A O 1
ATOM 884 N N . ASN A 1 112 ? 20.382 -2.028 -20.206 1.00 90.12 112 ASN A N 1
ATOM 885 C CA . ASN A 1 112 ? 20.298 -3.175 -19.298 1.00 90.12 112 ASN A CA 1
ATOM 886 C C . ASN A 1 112 ? 20.387 -2.750 -17.828 1.00 90.12 112 ASN A C 1
ATOM 888 O O . ASN A 1 112 ? 19.650 -3.275 -16.999 1.00 90.12 112 ASN A O 1
ATOM 892 N N . SER A 1 113 ? 21.230 -1.762 -17.511 1.00 88.69 113 SER A N 1
ATOM 893 C CA . SER A 1 113 ? 21.309 -1.197 -16.157 1.00 88.69 113 SER A CA 1
ATOM 894 C C . SER A 1 113 ? 19.954 -0.640 -15.704 1.00 88.69 113 SER A C 1
ATOM 896 O O . SER A 1 113 ? 19.462 -0.961 -14.624 1.00 88.69 113 SER A O 1
ATOM 898 N N . SER A 1 114 ? 19.290 0.117 -16.580 1.00 89.44 114 SER A N 1
ATOM 899 C CA . SER A 1 114 ? 17.970 0.690 -16.321 1.00 89.44 114 SER A CA 1
ATOM 900 C C . SER A 1 114 ? 16.901 -0.385 -16.125 1.00 89.44 114 SER A C 1
ATOM 902 O O . SER A 1 114 ? 16.107 -0.297 -15.194 1.00 89.44 114 SER A O 1
ATOM 904 N N . ILE A 1 115 ? 16.916 -1.440 -16.944 1.00 92.19 115 ILE A N 1
ATOM 905 C CA . ILE A 1 115 ? 16.003 -2.583 -16.800 1.00 92.19 115 ILE A CA 1
ATOM 906 C C . ILE A 1 115 ? 16.193 -3.256 -15.436 1.00 92.19 115 ILE A C 1
ATOM 908 O O . ILE A 1 115 ? 15.215 -3.538 -14.745 1.00 92.19 115 ILE A O 1
ATOM 912 N N . LEU A 1 116 ? 17.441 -3.494 -15.027 1.00 92.75 116 LEU A N 1
ATOM 913 C CA . LEU A 1 116 ? 17.742 -4.126 -13.742 1.00 92.75 116 LEU A CA 1
ATOM 914 C C . LEU A 1 116 ? 17.282 -3.264 -12.564 1.00 92.75 116 LEU A C 1
ATOM 916 O O . LEU A 1 116 ? 16.657 -3.796 -11.648 1.00 92.75 116 LEU A O 1
ATOM 920 N N . HIS A 1 117 ? 17.504 -1.950 -12.617 1.00 91.50 117 HIS A N 1
ATOM 921 C CA . HIS A 1 117 ? 17.006 -1.025 -11.598 1.00 91.50 117 HIS A CA 1
ATOM 922 C C . HIS A 1 117 ? 15.476 -1.005 -11.516 1.00 91.50 117 HIS A C 1
ATOM 924 O O . HIS A 1 117 ? 14.925 -1.005 -10.417 1.00 91.50 117 HIS A O 1
ATOM 930 N N . VAL A 1 118 ? 14.773 -1.047 -12.652 1.00 93.75 118 VAL A N 1
ATOM 931 C CA . VAL A 1 118 ? 13.303 -1.133 -12.677 1.00 93.75 118 VAL A CA 1
ATOM 932 C C . VAL A 1 118 ? 12.816 -2.446 -12.057 1.00 93.75 118 VAL A C 1
ATOM 934 O O . VAL A 1 118 ? 11.882 -2.443 -11.255 1.00 93.75 118 VAL A O 1
ATOM 937 N N . ILE A 1 119 ? 13.460 -3.572 -12.381 1.00 94.38 119 ILE A N 1
ATOM 938 C CA . ILE A 1 119 ? 13.118 -4.878 -11.802 1.00 94.38 119 ILE A CA 1
ATOM 939 C C . ILE A 1 119 ? 13.367 -4.883 -10.291 1.00 94.38 119 ILE A C 1
ATOM 941 O O . ILE A 1 119 ? 12.534 -5.377 -9.533 1.00 94.38 119 ILE A O 1
ATOM 945 N N . GLU A 1 120 ? 14.492 -4.337 -9.837 1.00 93.94 120 GLU A N 1
ATOM 946 C CA . GLU A 1 120 ? 14.812 -4.224 -8.415 1.00 93.94 120 GLU A CA 1
ATOM 947 C C . GLU A 1 120 ? 13.790 -3.353 -7.677 1.00 93.94 120 GLU A C 1
ATOM 949 O O . GLU A 1 120 ? 13.248 -3.777 -6.657 1.00 93.94 120 GLU A O 1
ATOM 954 N N . ALA A 1 121 ? 13.452 -2.188 -8.232 1.00 93.12 121 ALA A N 1
ATOM 955 C CA . ALA A 1 121 ? 12.434 -1.305 -7.677 1.00 93.12 121 ALA A CA 1
ATOM 956 C C . ALA A 1 121 ? 11.075 -2.002 -7.553 1.00 93.12 121 ALA A C 1
ATOM 958 O O . ALA A 1 121 ? 10.422 -1.905 -6.517 1.00 93.12 121 ALA A O 1
ATOM 959 N N . TYR A 1 122 ? 10.671 -2.761 -8.574 1.00 94.88 122 TYR A N 1
ATOM 960 C CA . TYR A 1 122 ? 9.437 -3.541 -8.537 1.00 94.88 122 TYR A CA 1
ATOM 961 C C . TYR A 1 122 ? 9.462 -4.625 -7.448 1.00 94.88 122 TYR A C 1
ATOM 963 O O . TYR A 1 122 ? 8.477 -4.818 -6.733 1.00 94.88 122 TYR A O 1
ATOM 971 N N . ARG A 1 123 ? 10.593 -5.321 -7.276 1.00 95.56 123 ARG A N 1
ATOM 972 C CA . ARG A 1 123 ? 10.749 -6.317 -6.204 1.00 95.56 123 ARG A CA 1
ATOM 973 C C . ARG A 1 123 ? 10.663 -5.669 -4.826 1.00 95.56 123 ARG A C 1
ATOM 975 O O . ARG A 1 123 ? 9.956 -6.196 -3.972 1.00 95.56 123 ARG A O 1
ATOM 982 N N . ASN A 1 124 ? 11.322 -4.531 -4.631 1.00 95.25 124 ASN A N 1
ATOM 983 C CA . ASN A 1 124 ? 11.272 -3.785 -3.376 1.00 95.25 124 ASN A CA 1
ATOM 984 C C . ASN A 1 124 ? 9.850 -3.296 -3.077 1.00 95.25 124 ASN A C 1
ATOM 986 O O . ASN A 1 124 ? 9.371 -3.483 -1.964 1.00 95.25 124 ASN A O 1
ATOM 990 N N . LEU A 1 125 ? 9.140 -2.781 -4.085 1.00 95.88 125 LEU A N 1
ATOM 991 C CA . LEU A 1 125 ? 7.749 -2.352 -3.948 1.00 95.88 125 LEU A CA 1
ATOM 992 C C . LEU A 1 125 ? 6.829 -3.499 -3.509 1.00 95.88 125 LEU A C 1
ATOM 994 O O . LEU A 1 125 ? 5.956 -3.300 -2.670 1.00 95.88 125 LEU A O 1
ATOM 998 N N . ASN A 1 126 ? 7.027 -4.7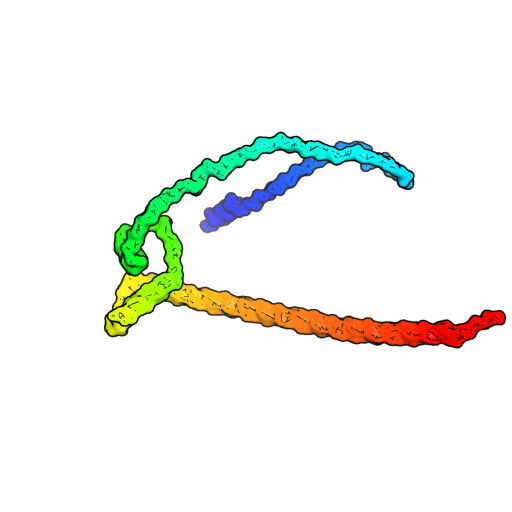09 -4.039 1.00 96.38 126 ASN A N 1
ATOM 999 C CA . ASN A 1 126 ? 6.251 -5.874 -3.611 1.00 96.38 126 ASN A CA 1
ATOM 1000 C C . ASN A 1 126 ? 6.528 -6.254 -2.151 1.00 96.38 126 ASN A C 1
ATOM 1002 O O . ASN A 1 126 ? 5.592 -6.586 -1.430 1.00 96.38 126 ASN A O 1
ATOM 1006 N N . VAL A 1 127 ? 7.786 -6.174 -1.709 1.00 96.81 127 VAL A N 1
ATOM 1007 C CA . VAL A 1 127 ? 8.154 -6.424 -0.306 1.00 96.81 127 VAL A CA 1
ATOM 1008 C C . VAL A 1 127 ? 7.542 -5.365 0.614 1.00 96.81 127 VAL A C 1
ATOM 1010 O O . VAL A 1 127 ? 6.991 -5.699 1.658 1.00 96.81 127 VAL A O 1
ATOM 1013 N N . GLU A 1 128 ? 7.600 -4.089 0.232 1.00 96.31 128 GLU A N 1
ATOM 1014 C CA . GLU A 1 128 ? 6.972 -3.003 0.992 1.00 96.31 128 GLU A CA 1
ATOM 1015 C C . GLU A 1 128 ? 5.455 -3.164 1.067 1.00 96.31 128 GLU A C 1
ATOM 1017 O O . GLU A 1 128 ? 4.866 -2.955 2.127 1.00 96.31 128 GLU A O 1
ATOM 1022 N N . LYS A 1 129 ? 4.824 -3.578 -0.036 1.00 97.06 129 LYS A N 1
ATOM 1023 C CA . LYS A 1 129 ? 3.396 -3.883 -0.069 1.00 97.06 129 LYS A CA 1
ATOM 1024 C C . LYS A 1 129 ? 3.052 -5.005 0.910 1.00 97.06 129 LYS A C 1
ATOM 1026 O O . LYS A 1 129 ? 2.141 -4.831 1.706 1.00 97.06 129 LYS A O 1
ATOM 1031 N N . GLU A 1 130 ? 3.792 -6.112 0.890 1.00 97.12 130 GLU A N 1
ATOM 1032 C CA . GLU A 1 130 ? 3.566 -7.238 1.804 1.00 97.12 130 GLU A CA 1
ATOM 1033 C C . GLU A 1 130 ? 3.698 -6.810 3.276 1.00 97.12 130 GLU A C 1
ATOM 1035 O O . GLU A 1 130 ? 2.839 -7.125 4.095 1.00 97.12 130 GLU A O 1
ATOM 1040 N N . GLN A 1 131 ? 4.707 -5.996 3.602 1.00 97.00 131 GLN A N 1
ATOM 1041 C CA . GLN A 1 131 ? 4.876 -5.440 4.951 1.00 97.00 131 GLN A CA 1
ATOM 1042 C C . GLN A 1 131 ? 3.748 -4.481 5.353 1.00 97.00 131 GLN A C 1
ATOM 1044 O O . GLN A 1 131 ? 3.378 -4.405 6.526 1.00 97.00 131 GLN A O 1
ATOM 1049 N N . LEU A 1 132 ? 3.233 -3.691 4.410 1.00 97.25 132 LEU A N 1
ATOM 1050 C CA . LEU A 1 132 ? 2.108 -2.792 4.659 1.00 97.25 132 LEU A CA 1
ATOM 1051 C C . LEU A 1 132 ? 0.809 -3.570 4.864 1.00 97.25 132 LEU A C 1
ATOM 1053 O O . LEU A 1 132 ? 0.060 -3.227 5.776 1.00 97.25 132 LEU A O 1
ATOM 1057 N N . ASP A 1 133 ? 0.578 -4.616 4.072 1.00 97.19 133 ASP A N 1
ATOM 1058 C CA . ASP A 1 133 ? -0.576 -5.503 4.204 1.00 97.19 133 ASP A CA 1
ATOM 1059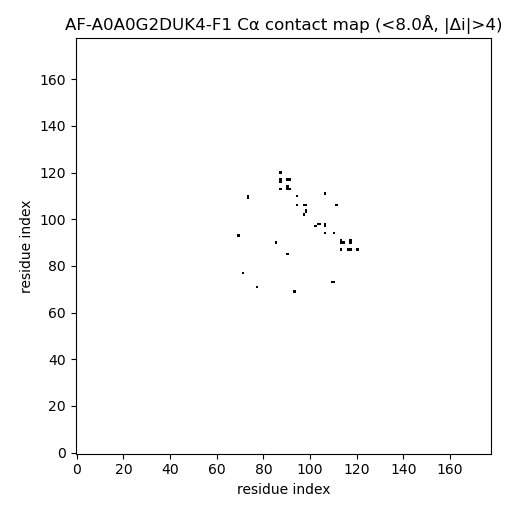 C C . ASP A 1 133 ? -0.548 -6.217 5.570 1.00 97.19 133 ASP A C 1
ATOM 1061 O O . ASP A 1 133 ? -1.552 -6.215 6.281 1.00 97.19 133 ASP A O 1
ATOM 1065 N N . GLU A 1 134 ? 0.614 -6.716 6.011 1.00 96.94 134 GLU A N 1
ATOM 1066 C CA . GLU A 1 134 ? 0.784 -7.317 7.345 1.00 96.94 134 GLU A CA 1
ATOM 1067 C C . GLU A 1 134 ? 0.475 -6.320 8.476 1.00 96.94 134 GLU A C 1
ATOM 1069 O O . GLU A 1 134 ? -0.247 -6.638 9.423 1.00 96.94 134 GLU A O 1
ATOM 1074 N N . ARG A 1 135 ? 0.968 -5.080 8.372 1.00 96.31 135 ARG A N 1
ATOM 1075 C CA . ARG A 1 135 ? 0.684 -4.030 9.367 1.00 96.31 135 ARG A CA 1
ATOM 1076 C C . ARG A 1 135 ? -0.780 -3.616 9.379 1.00 96.31 135 ARG A C 1
ATOM 1078 O O . ARG A 1 135 ? -1.304 -3.278 10.439 1.00 96.31 135 ARG A O 1
ATOM 1085 N N . LEU A 1 136 ? -1.424 -3.579 8.216 1.00 97.12 136 LEU A N 1
ATOM 1086 C CA . LEU A 1 136 ? -2.844 -3.266 8.109 1.00 97.12 136 LEU A CA 1
ATOM 1087 C C . LEU A 1 136 ? -3.659 -4.353 8.806 1.00 97.12 136 LEU A C 1
ATOM 1089 O O . LEU A 1 136 ? -4.500 -4.023 9.641 1.00 97.12 136 LEU A O 1
ATOM 1093 N N . GLU A 1 137 ? -3.345 -5.620 8.543 1.00 97.19 137 GLU A N 1
ATOM 1094 C CA . GLU A 1 137 ? -3.992 -6.752 9.200 1.00 97.19 137 GLU A CA 1
ATOM 1095 C C . GLU A 1 137 ? -3.800 -6.690 10.722 1.00 97.19 137 GLU A C 1
ATOM 1097 O O . GLU A 1 137 ? -4.776 -6.754 11.471 1.00 97.19 137 GLU A O 1
ATOM 1102 N N . GLU A 1 138 ? -2.576 -6.441 11.201 1.00 96.38 138 GLU A N 1
ATOM 1103 C CA . GLU A 1 138 ? -2.299 -6.284 12.632 1.00 96.38 138 GLU A CA 1
ATOM 1104 C C . GLU A 1 138 ? -3.110 -5.136 13.259 1.00 96.38 138 GLU A C 1
ATOM 1106 O O . GLU A 1 138 ? -3.702 -5.294 14.331 1.00 96.38 138 GLU A O 1
ATOM 1111 N N . MET A 1 139 ? -3.166 -3.973 12.604 1.00 96.25 139 MET A N 1
ATOM 1112 C CA . MET A 1 139 ? -3.963 -2.841 13.083 1.00 96.25 139 MET A CA 1
ATOM 1113 C C . MET A 1 139 ? -5.459 -3.156 13.092 1.00 96.25 139 MET A C 1
ATOM 1115 O O . MET A 1 139 ? -6.144 -2.766 14.037 1.00 96.25 139 MET A O 1
ATOM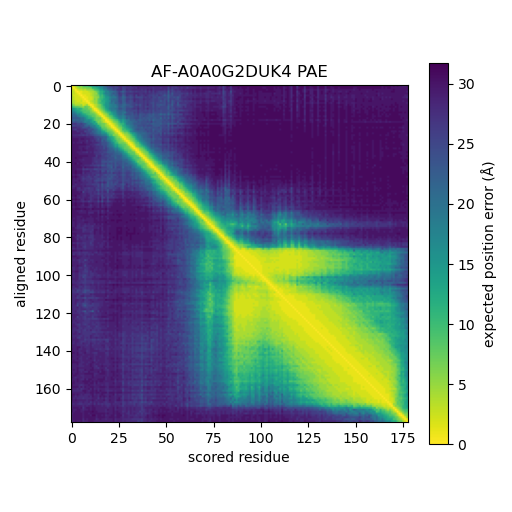 1119 N N . SER A 1 140 ? -5.957 -3.860 12.075 1.00 96.44 140 SER A N 1
ATOM 1120 C CA . SER A 1 140 ? -7.363 -4.255 11.987 1.00 96.44 140 SER A CA 1
ATOM 1121 C C . SER A 1 140 ? -7.739 -5.218 13.115 1.00 96.44 140 SER A C 1
ATOM 1123 O O . SER A 1 140 ? -8.702 -4.964 13.834 1.00 96.44 140 SER A O 1
ATOM 1125 N N . SER A 1 141 ? -6.898 -6.223 13.387 1.00 96.31 141 SER A N 1
ATOM 1126 C CA . SER A 1 141 ? -7.091 -7.158 14.498 1.00 96.31 141 SER A CA 1
ATOM 1127 C C . SER A 1 141 ? -7.092 -6.436 15.845 1.00 96.31 141 SER A C 1
ATOM 1129 O O . SER A 1 141 ? -7.952 -6.685 16.688 1.00 96.31 141 SER A O 1
ATOM 1131 N N . ARG A 1 142 ? -6.161 -5.496 16.056 1.00 96.31 142 ARG A N 1
ATOM 1132 C CA . ARG A 1 142 ? -6.107 -4.693 17.289 1.00 96.31 142 ARG A CA 1
ATOM 1133 C C . ARG A 1 142 ? -7.342 -3.812 17.462 1.00 96.31 142 ARG A C 1
ATOM 113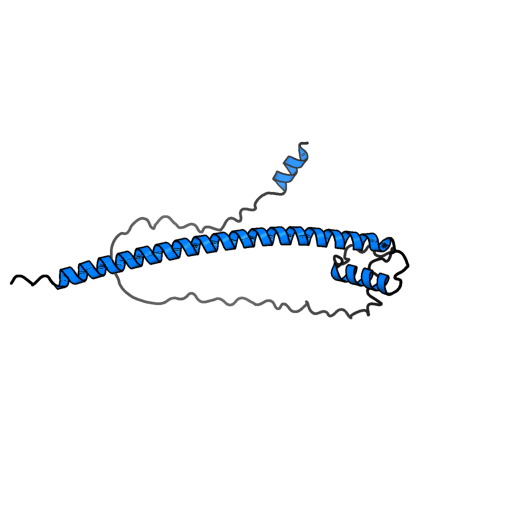5 O O . ARG A 1 142 ? -7.807 -3.635 18.587 1.00 96.31 142 ARG A O 1
ATOM 1142 N N . LEU A 1 143 ? -7.862 -3.246 16.373 1.00 96.75 143 LEU A N 1
ATOM 1143 C CA . LEU A 1 143 ? -9.083 -2.445 16.400 1.00 96.75 143 LEU A CA 1
ATOM 1144 C C . LEU A 1 143 ? -10.289 -3.318 16.749 1.00 96.75 143 LEU A C 1
ATOM 1146 O O . LEU A 1 143 ? -11.046 -2.956 17.644 1.00 96.75 143 LEU A O 1
ATOM 1150 N N . ASP A 1 144 ? -10.421 -4.486 16.125 1.00 97.19 144 ASP A N 1
ATOM 1151 C CA . ASP A 1 144 ? -11.498 -5.438 16.408 1.00 97.19 144 ASP A CA 1
ATOM 1152 C C . ASP A 1 144 ? -11.471 -5.926 17.862 1.00 97.19 144 ASP A C 1
ATOM 1154 O O . ASP A 1 144 ? -12.512 -6.060 18.510 1.00 97.19 144 ASP A O 1
ATOM 1158 N N . GLU A 1 145 ? -10.283 -6.190 18.404 1.00 96.94 145 GLU A N 1
ATOM 1159 C CA . GLU A 1 145 ? -10.106 -6.527 19.816 1.00 96.94 145 GLU A CA 1
ATOM 1160 C C . GLU A 1 145 ? -10.523 -5.372 20.728 1.00 96.94 145 GLU A C 1
ATOM 1162 O O . GLU A 1 145 ? -11.291 -5.588 21.667 1.00 96.94 145 GLU A O 1
ATOM 1167 N N . ALA A 1 146 ? -10.075 -4.148 20.434 1.00 96.31 146 ALA A N 1
ATOM 1168 C CA . ALA A 1 146 ? -10.459 -2.957 21.186 1.00 96.31 146 ALA A CA 1
ATOM 1169 C C . ALA A 1 146 ? -11.972 -2.691 21.114 1.00 96.31 146 ALA A C 1
ATOM 1171 O O . ALA A 1 146 ? -12.592 -2.327 22.110 1.00 96.31 146 ALA A O 1
ATOM 1172 N N . GLN A 1 147 ? -12.600 -2.928 19.964 1.00 97.12 147 GLN A N 1
ATOM 1173 C CA . GLN A 1 147 ? -14.043 -2.799 19.823 1.00 97.12 147 GLN A CA 1
ATOM 1174 C C . GLN A 1 147 ? -14.772 -3.834 20.689 1.00 97.12 147 GLN A C 1
ATOM 1176 O O . GLN A 1 147 ? -15.688 -3.484 21.432 1.00 97.12 147 GLN A O 1
ATOM 1181 N N . LYS A 1 148 ? -14.337 -5.099 20.670 1.00 97.12 148 LYS A N 1
ATOM 1182 C CA . LYS A 1 148 ? -14.928 -6.156 21.507 1.00 97.12 148 LYS A CA 1
ATOM 1183 C C . LYS A 1 148 ? -14.777 -5.868 23.000 1.00 97.12 148 LYS A C 1
ATOM 1185 O O . LYS A 1 148 ? -15.693 -6.171 23.770 1.00 97.12 148 LYS A O 1
ATOM 1190 N N . THR A 1 149 ? -13.638 -5.321 23.430 1.00 97.06 149 THR A N 1
ATOM 1191 C CA . THR A 1 149 ? -13.442 -4.943 24.837 1.00 97.06 149 THR A CA 1
ATOM 1192 C C . THR A 1 149 ? -14.353 -3.785 25.220 1.00 97.06 149 THR A C 1
ATOM 1194 O O . THR A 1 149 ? -15.032 -3.885 26.239 1.00 97.06 149 THR A O 1
ATOM 1197 N N . TRP A 1 150 ? -14.474 -2.760 24.376 1.00 97.31 150 TRP A N 1
ATOM 1198 C CA . TRP A 1 150 ? -15.366 -1.624 24.615 1.00 97.31 150 TRP A CA 1
ATOM 1199 C C . TRP A 1 150 ? -16.835 -2.045 24.672 1.00 97.31 150 TRP A C 1
ATOM 1201 O O . TRP A 1 150 ? -17.547 -1.668 25.598 1.00 97.31 150 TRP A O 1
ATOM 1211 N N . GLU A 1 151 ? -17.290 -2.892 23.749 1.00 97.50 151 GLU A N 1
ATOM 1212 C CA . GLU A 1 151 ? -18.656 -3.431 23.762 1.00 97.50 151 GLU A CA 1
ATOM 1213 C C . GLU A 1 151 ? -18.936 -4.270 25.016 1.00 97.50 151 GLU A C 1
ATOM 1215 O O . GLU A 1 151 ? -20.068 -4.327 25.510 1.00 97.50 151 GLU A O 1
ATOM 1220 N N . LYS A 1 152 ? -17.917 -4.960 25.539 1.00 97.44 152 LYS A N 1
ATOM 1221 C CA . LYS A 1 152 ? -18.026 -5.699 26.797 1.00 97.44 152 LYS A CA 1
ATOM 1222 C C . LYS A 1 152 ? -18.146 -4.755 27.985 1.00 97.44 152 LYS A C 1
ATOM 1224 O O . LYS A 1 152 ? -19.080 -4.913 28.766 1.00 97.44 152 LYS A O 1
ATOM 1229 N N . GLU A 1 153 ? -17.254 -3.780 28.085 1.00 97.06 153 GLU A N 1
ATOM 1230 C CA . GLU A 1 153 ? -17.283 -2.773 29.145 1.00 97.06 153 GLU A CA 1
ATOM 1231 C C . GLU A 1 153 ? -18.600 -1.993 29.136 1.00 97.06 153 GLU A C 1
ATOM 1233 O O . GLU A 1 153 ? -19.217 -1.819 30.183 1.00 97.06 153 GLU A O 1
ATOM 1238 N N . GLU A 1 154 ? -19.106 -1.606 27.964 1.00 97.31 154 GLU A N 1
ATOM 1239 C CA . GLU A 1 154 ? -20.388 -0.911 27.845 1.00 97.31 154 GLU A CA 1
ATOM 1240 C C . GLU A 1 154 ? -21.551 -1.761 28.380 1.00 97.31 154 GLU A C 1
ATOM 1242 O O . GLU A 1 154 ? -22.425 -1.258 29.093 1.00 97.31 154 GLU A O 1
ATOM 1247 N N . ARG A 1 155 ? -21.565 -3.066 28.076 1.00 96.88 155 ARG A N 1
ATOM 1248 C CA . ARG A 1 155 ? -22.568 -3.994 28.617 1.00 96.88 155 ARG A CA 1
ATOM 1249 C C . ARG A 1 155 ? -22.467 -4.121 30.134 1.00 96.88 155 ARG A C 1
ATOM 1251 O O . ARG A 1 155 ? -23.505 -4.093 30.799 1.00 96.88 155 ARG A O 1
ATOM 1258 N N . ASP A 1 156 ? -21.254 -4.227 30.664 1.00 97.06 156 ASP A N 1
ATOM 1259 C CA . ASP A 1 156 ? -21.007 -4.358 32.100 1.00 97.06 156 ASP A CA 1
ATOM 1260 C C . ASP A 1 156 ? -21.431 -3.078 32.844 1.00 97.06 156 ASP A C 1
ATOM 1262 O O . ASP A 1 156 ? -22.184 -3.145 33.819 1.00 97.06 156 ASP A O 1
ATOM 1266 N N . PHE A 1 157 ? -21.078 -1.897 32.324 1.00 97.62 157 PHE A N 1
ATOM 1267 C CA . PHE A 1 157 ? -21.532 -0.614 32.866 1.00 97.62 157 PHE A CA 1
ATOM 1268 C C . PHE A 1 157 ? -23.048 -0.459 32.793 1.00 97.62 157 PHE A C 1
ATOM 1270 O O . PHE A 1 157 ? -23.671 -0.015 33.756 1.00 97.62 157 PHE A O 1
ATOM 1277 N N . ARG A 1 158 ? -23.680 -0.856 31.685 1.00 97.62 158 ARG A N 1
ATOM 1278 C CA . ARG A 1 158 ? -25.140 -0.793 31.544 1.00 97.62 158 ARG A CA 1
ATOM 1279 C C . ARG A 1 158 ? -25.852 -1.699 32.551 1.00 97.62 158 ARG A C 1
ATOM 1281 O O . ARG A 1 158 ? -26.911 -1.329 33.059 1.00 97.62 158 ARG A O 1
ATOM 1288 N N . ALA A 1 159 ? -25.301 -2.877 32.839 1.00 96.44 159 ALA A N 1
ATOM 1289 C CA . ALA A 1 159 ? -25.829 -3.770 33.867 1.00 96.44 159 ALA A CA 1
ATOM 1290 C C . ALA A 1 159 ? -25.666 -3.171 35.273 1.00 96.44 159 ALA A C 1
ATOM 1292 O O . ALA A 1 159 ? -26.612 -3.192 36.063 1.00 96.44 159 ALA A O 1
ATOM 1293 N N . GLU A 1 160 ? -24.506 -2.581 35.559 1.00 96.12 160 GLU A N 1
ATOM 1294 C CA . GLU A 1 160 ? -24.232 -1.931 36.839 1.00 96.12 160 GLU A CA 1
ATOM 1295 C C . GLU A 1 160 ? -25.125 -0.703 37.065 1.00 96.12 160 GLU A C 1
ATOM 1297 O O . GLU A 1 160 ? -25.696 -0.557 38.143 1.00 96.12 160 GLU A O 1
ATOM 1302 N N . ILE A 1 161 ? -25.353 0.126 36.040 1.00 96.56 161 ILE A N 1
ATOM 1303 C CA . ILE A 1 161 ? -26.297 1.253 36.107 1.00 96.56 161 ILE A CA 1
ATOM 1304 C C . ILE A 1 161 ? -27.692 0.757 36.494 1.00 96.56 161 ILE A C 1
ATOM 1306 O O . ILE A 1 161 ? -28.266 1.256 37.458 1.00 96.56 161 ILE A O 1
ATOM 1310 N N . LYS A 1 162 ? -28.210 -0.282 35.826 1.00 95.44 162 LYS A N 1
ATOM 1311 C CA . LYS A 1 162 ? -29.519 -0.867 36.173 1.00 95.44 162 LYS A CA 1
ATOM 1312 C C . LYS A 1 162 ? -29.561 -1.391 37.609 1.00 95.44 162 LYS A C 1
ATOM 1314 O O . LYS A 1 162 ? -30.569 -1.245 38.300 1.00 95.44 162 LYS A O 1
ATOM 1319 N N . ARG A 1 163 ? -28.473 -2.007 38.080 1.00 94.94 163 ARG A N 1
ATOM 1320 C CA . ARG A 1 163 ? -28.352 -2.486 39.465 1.00 94.94 163 ARG A CA 1
ATOM 1321 C C . ARG A 1 163 ? -28.422 -1.323 40.457 1.00 94.94 163 ARG A C 1
ATOM 1323 O O . ARG A 1 163 ? -29.139 -1.411 41.454 1.00 94.94 163 ARG A O 1
ATOM 1330 N N . LEU A 1 164 ? -27.701 -0.238 40.179 1.00 95.19 164 LEU A N 1
ATOM 1331 C CA . LEU A 1 164 ? -27.693 0.970 41.002 1.00 95.19 164 LEU A CA 1
ATOM 1332 C C . LEU A 1 164 ? -29.058 1.668 40.997 1.00 95.19 164 LEU A C 1
ATOM 1334 O O . LEU A 1 164 ? -29.544 2.052 42.059 1.00 95.19 164 LEU A O 1
ATOM 1338 N N . GLU A 1 165 ? -29.720 1.759 39.844 1.00 93.38 165 GLU A N 1
ATOM 1339 C CA . GLU A 1 165 ? -31.085 2.284 39.722 1.00 93.38 165 GLU A CA 1
ATOM 1340 C C . GLU A 1 165 ? -32.073 1.515 40.608 1.00 93.38 165 GLU A C 1
ATOM 1342 O O . GLU A 1 165 ? -32.863 2.130 41.327 1.00 93.38 165 GLU A O 1
ATOM 1347 N N . LEU A 1 166 ? -31.998 0.178 40.628 1.00 92.69 166 LEU A N 1
ATOM 1348 C CA . LEU A 1 166 ? -32.837 -0.656 41.495 1.00 92.69 166 LEU A CA 1
ATOM 1349 C C . LEU A 1 166 ? -32.574 -0.405 42.986 1.00 92.69 166 LEU A C 1
ATOM 1351 O O . LEU A 1 166 ? -33.522 -0.337 43.772 1.00 92.69 166 LEU A O 1
ATOM 1355 N N . ILE A 1 167 ? -31.309 -0.244 43.389 1.00 92.50 167 ILE A N 1
ATOM 1356 C CA . ILE A 1 167 ? -30.952 0.073 44.782 1.00 92.50 167 ILE A CA 1
ATOM 1357 C C . ILE A 1 167 ? -31.521 1.432 45.187 1.00 92.50 167 ILE A C 1
ATOM 1359 O O . ILE A 1 167 ? -32.125 1.548 46.254 1.00 92.50 167 ILE A O 1
ATOM 1363 N N . ILE A 1 168 ? -31.373 2.443 44.329 1.00 91.50 168 ILE A N 1
ATOM 1364 C CA . ILE A 1 168 ? -31.902 3.788 44.577 1.00 91.50 168 ILE A CA 1
ATOM 1365 C C . ILE A 1 168 ? -33.432 3.751 44.665 1.00 91.50 168 ILE A C 1
ATOM 1367 O O . ILE A 1 168 ? -34.005 4.326 45.589 1.00 91.50 168 ILE A O 1
ATOM 1371 N N . ALA A 1 169 ? -34.102 3.045 43.750 1.00 88.25 169 ALA A N 1
ATOM 1372 C CA . ALA A 1 169 ? -35.554 2.893 43.771 1.00 88.25 169 ALA A CA 1
ATOM 1373 C C . ALA A 1 169 ? -36.037 2.218 45.064 1.00 88.25 169 ALA A C 1
ATOM 1375 O O . ALA A 1 169 ? -37.003 2.676 45.671 1.00 88.25 169 ALA A O 1
ATOM 1376 N N . LYS A 1 170 ? -35.338 1.177 45.534 1.00 80.88 170 LYS A N 1
ATOM 1377 C CA . LYS A 1 170 ? -35.659 0.505 46.799 1.00 80.88 170 LYS A CA 1
ATOM 1378 C C . LYS A 1 170 ? -35.441 1.421 48.009 1.00 80.88 170 LYS A C 1
ATOM 1380 O O . LYS A 1 170 ? -36.330 1.516 48.845 1.00 80.88 170 LYS A O 1
ATOM 1385 N N . GLY A 1 171 ? -34.316 2.135 48.076 1.00 75.94 171 GLY A N 1
ATOM 1386 C CA . GLY A 1 171 ? -34.017 3.064 49.175 1.00 75.94 171 GLY A CA 1
ATOM 1387 C C . GLY A 1 171 ? -34.952 4.279 49.234 1.00 75.94 171 GLY A C 1
ATOM 1388 O O . GLY A 1 171 ? -35.185 4.830 50.304 1.00 75.94 171 GLY A O 1
ATOM 1389 N N . LYS A 1 172 ? -35.541 4.677 48.101 1.00 63.25 172 LYS A N 1
ATOM 1390 C CA . LYS A 1 172 ? -36.543 5.754 48.027 1.00 63.25 172 LYS A CA 1
ATOM 1391 C C . LYS A 1 172 ? -37.941 5.316 48.491 1.00 63.25 172 LYS A C 1
ATOM 1393 O O . LYS A 1 172 ? -38.762 6.173 48.810 1.00 63.25 172 LYS A O 1
ATOM 1398 N N . ASN A 1 173 ? -38.194 4.008 48.546 1.00 59.41 173 ASN A N 1
ATOM 1399 C CA . ASN A 1 173 ? -39.469 3.420 48.960 1.00 59.41 173 ASN A CA 1
ATOM 1400 C C . ASN A 1 173 ? -39.496 2.991 50.436 1.00 59.41 173 ASN A C 1
ATOM 1402 O O . ASN A 1 173 ? -40.539 2.531 50.897 1.00 59.41 173 ASN A O 1
ATOM 1406 N N . GLU A 1 174 ? -38.397 3.128 51.187 1.00 53.72 174 GLU A N 1
ATOM 1407 C CA . GLU A 1 174 ? -38.434 2.907 52.634 1.00 53.72 174 GLU A CA 1
ATOM 1408 C C . GLU A 1 174 ? -39.051 4.138 53.325 1.00 53.72 174 GLU A C 1
ATOM 1410 O O . GLU A 1 174 ? -38.484 5.235 53.254 1.00 53.72 174 GLU A O 1
ATOM 1415 N N . PRO A 1 175 ? -40.231 4.012 53.968 1.00 51.56 175 PRO A N 1
ATOM 1416 C CA . PRO A 1 175 ? -40.800 5.112 54.727 1.00 51.56 175 PRO A CA 1
ATOM 1417 C C . PRO A 1 175 ? -39.868 5.417 55.898 1.00 51.56 175 PRO A C 1
ATOM 1419 O O . PRO A 1 175 ? -39.487 4.518 56.647 1.00 51.56 175 PRO A O 1
ATOM 1422 N N . LYS A 1 176 ? -39.522 6.699 56.065 1.00 53.88 176 LYS A N 1
ATOM 1423 C CA . LYS A 1 176 ? -38.917 7.205 57.300 1.00 53.88 176 LYS A CA 1
ATOM 1424 C C . LYS A 1 176 ? -39.810 6.753 58.456 1.00 53.88 176 LYS A C 1
ATOM 1426 O O . LYS A 1 176 ? -40.910 7.281 58.607 1.00 53.88 176 LYS A O 1
ATOM 1431 N N . GLN A 1 177 ? -39.366 5.753 59.217 1.00 53.69 177 GLN A N 1
ATOM 1432 C CA . GLN A 1 177 ? -39.966 5.455 60.509 1.00 53.69 177 GLN A CA 1
ATOM 1433 C C . GLN A 1 177 ? -39.731 6.691 61.376 1.00 53.69 177 GLN A C 1
ATOM 1435 O O . GLN A 1 177 ? -38.587 7.057 61.655 1.00 53.69 177 GLN A O 1
ATOM 1440 N N . ALA A 1 178 ? -40.836 7.389 61.625 1.00 45.59 178 ALA A N 1
ATOM 1441 C CA . ALA A 1 178 ? -40.956 8.514 62.535 1.00 45.59 178 ALA A CA 1
ATOM 1442 C C . ALA A 1 178 ? -41.003 8.019 63.982 1.00 45.59 178 ALA A C 1
ATOM 1444 O O . ALA A 1 178 ? -41.525 6.899 64.196 1.00 45.59 178 ALA A O 1
#

Sequence (178 aa):
MADIQNWMRKTIQPVRTRTPTFPLTSEERRSTVDASSLSENSTPRRRSGPRKKISSYFSHRPNKYFDGPTTEIWSPGGTTNDAPSPDISTMIDAIFIKLCNQPFDGLPEQMNSSILHVIEAYRNLNVEKEQLDERLEEMSSRLDEAQKTWEKEERDFRAEIKRLELIIAKGKNEPKQA

Secondary structure (DSSP, 8-state):
--HHHHHHHHH--------------S-----------------------PPPP------PPP------TTTSTT-TT---TTPPPPPHHHHHHHHHHHHHH-TTSPPPGGGHHHHHHHHHHHHHHHHHHHHHHHHHHHHHHHHHHHHHHHHHHHHHHHHHHHHHHHHHHHHHTS----

Solvent-accessible surface area (backbone atoms only — not comparable to full-atom values): 11930 Å² total; per-residue (Å²): 134,67,63,66,66,53,47,52,66,68,74,65,61,82,80,77,78,77,76,87,78,79,87,80,73,96,75,86,86,82,83,85,86,84,81,90,83,85,86,84,88,84,84,86,80,86,80,88,78,87,84,82,82,93,81,82,85,86,74,85,75,83,82,73,82,79,76,61,90,78,57,68,86,66,44,97,81,71,89,54,98,76,64,72,81,83,56,63,68,61,43,50,51,50,54,48,53,49,43,72,76,39,71,88,57,79,83,58,75,77,49,49,62,46,53,50,52,48,53,50,52,52,52,50,51,52,53,53,48,52,55,49,52,53,50,49,51,53,52,50,53,52,48,53,50,52,49,54,51,50,57,48,51,52,51,53,50,54,52,50,50,53,52,50,52,51,52,52,56,53,64,71,66,57,76,81,84,125

Foldseek 3Di:
DVVVVVVCVVPPDPPPPDDDDDDDDPDPPDDDDDDDDDDDDDDDDDDDDDDDDPPDPDDDDDDDPDDDPQAPLQPPPDPDVPPPDDDLVVLVVNVVVVCVVPVPDDDDPSSVVSVVVNVVVVVVVVVVVVVVVVVVVVVVVVVVVVVVVVVVVVVVVVVVVVVVVVVVVVVVPDPPPD

Mean predicted aligned error: 21.12 Å

pLDDT: mean 70.98, std 22.65, range [32.81, 97.62]